Protein AF-A0A951ZJR2-F1 (afdb_monomer_lite)

pLDDT: mean 84.91, std 12.34, range [42.0, 96.19]

Radius of gyration: 18.76 Å; chains: 1; bounding box: 38×38×54 Å

Secondary structure (DSSP, 8-state):
----TTS--------HHHHHHHHHHHHHHHHHHHHHHHHHHHHHHH-HHHHHHHHH-HHHHHHHHHHHHHHHHHTTTSHHHHHHHHHHHHHHHHHHHHHHHHHHHHHSTTHHHHHHHHHHHHHH-

Foldseek 3Di:
DDPPPVPDPPPPPQDPVSVVVVVVVVVVLVVVLQVLLQVLLVVLVVDVVLLVVLVVCVPVLVVVLCVLVVVLVVCVVPVVRSSVSSSVSSSSNSSNCNNVVVVCCVVPPCVSVVVVVVVCVVVVD

Structure (mmCIF, N/CA/C/O backbone):
data_AF-A0A951ZJR2-F1
#
_entry.id   AF-A0A951ZJR2-F1
#
loop_
_atom_site.group_PDB
_atom_site.id
_atom_site.type_symbol
_atom_site.label_atom_id
_atom_site.label_alt_id
_atom_site.label_comp_id
_atom_site.label_asym_id
_atom_site.label_entity_id
_atom_site.label_seq_id
_atom_site.pdbx_PDB_ins_code
_atom_site.Cartn_x
_atom_site.Cartn_y
_atom_site.Cartn_z
_atom_site.occupancy
_atom_site.B_iso_or_equiv
_atom_site.auth_seq_id
_atom_site.auth_comp_id
_atom_site.auth_asym_id
_atom_site.auth_atom_id
_atom_site.pdbx_PDB_model_num
ATOM 1 N N . MET A 1 1 ? -4.360 -28.343 -26.946 1.00 42.00 1 MET A N 1
ATOM 2 C CA . MET A 1 1 ? -2.977 -28.136 -27.429 1.00 42.00 1 MET A CA 1
ATOM 3 C C . MET A 1 1 ? -2.850 -26.687 -27.878 1.00 42.00 1 MET A C 1
ATOM 5 O O . MET A 1 1 ? -3.529 -26.312 -28.819 1.00 42.00 1 MET A O 1
ATOM 9 N N . GLY A 1 2 ? -2.097 -25.848 -27.163 1.00 51.00 2 GLY A N 1
ATOM 10 C CA . GLY A 1 2 ? -2.074 -24.397 -27.412 1.00 51.00 2 GLY A CA 1
ATOM 11 C C . GLY A 1 2 ? -0.861 -23.689 -26.810 1.00 51.00 2 GLY A C 1
ATOM 12 O O . GLY A 1 2 ? -0.997 -22.596 -26.275 1.00 51.00 2 GLY A O 1
ATOM 13 N N . PHE A 1 3 ? 0.312 -24.327 -26.869 1.00 54.62 3 PHE A N 1
ATOM 14 C CA . PHE A 1 3 ? 1.576 -23.825 -26.309 1.00 54.62 3 PHE A CA 1
ATOM 15 C C . PHE A 1 3 ? 2.510 -23.186 -27.358 1.00 54.62 3 PHE A C 1
ATOM 17 O O . PHE A 1 3 ? 3.712 -23.120 -27.144 1.00 54.62 3 PHE A O 1
ATOM 24 N N . SER A 1 4 ? 1.997 -22.705 -28.496 1.00 54.62 4 SER A N 1
ATOM 25 C CA . SER A 1 4 ? 2.836 -22.160 -29.583 1.00 54.62 4 SER A CA 1
ATOM 26 C C . SER A 1 4 ? 2.890 -20.629 -29.669 1.00 54.62 4 SER A C 1
ATOM 28 O O . SER A 1 4 ? 3.649 -20.099 -30.470 1.00 54.62 4 SER A O 1
ATOM 30 N N . ARG A 1 5 ? 2.149 -19.879 -28.838 1.00 52.44 5 ARG A N 1
ATOM 31 C CA . ARG A 1 5 ? 2.153 -18.398 -28.900 1.00 52.44 5 ARG A CA 1
ATOM 32 C C . ARG A 1 5 ? 3.347 -17.722 -28.212 1.00 52.44 5 ARG A C 1
ATOM 34 O O . ARG A 1 5 ? 3.447 -16.502 -28.262 1.00 52.44 5 ARG A O 1
ATOM 41 N N . PHE A 1 6 ? 4.241 -18.489 -27.590 1.00 52.81 6 PHE A N 1
ATOM 42 C CA . PHE A 1 6 ? 5.434 -17.968 -26.909 1.00 52.81 6 PHE A CA 1
ATOM 43 C C . PHE A 1 6 ? 6.751 -18.308 -27.630 1.00 52.81 6 PHE A C 1
ATOM 45 O O . PHE A 1 6 ? 7.815 -18.004 -27.105 1.00 52.81 6 PHE A O 1
ATOM 52 N N . ALA A 1 7 ? 6.698 -18.941 -28.808 1.00 49.94 7 ALA A N 1
ATOM 53 C CA . ALA A 1 7 ? 7.881 -19.508 -29.461 1.00 49.94 7 ALA A CA 1
ATOM 54 C C . ALA A 1 7 ? 8.674 -18.535 -30.361 1.00 49.94 7 ALA A C 1
ATOM 56 O O . ALA A 1 7 ? 9.772 -18.883 -30.775 1.00 49.94 7 ALA A O 1
ATOM 57 N N . GLU A 1 8 ? 8.182 -17.321 -30.639 1.00 47.69 8 GLU A N 1
ATOM 58 C CA . GLU A 1 8 ? 8.860 -16.381 -31.555 1.00 47.69 8 GLU A CA 1
ATOM 59 C C . GLU A 1 8 ? 8.787 -14.919 -31.094 1.00 47.69 8 GLU A C 1
ATOM 61 O O . GLU A 1 8 ? 8.502 -14.008 -31.867 1.00 47.69 8 GLU A O 1
ATOM 66 N N . MET A 1 9 ? 9.062 -14.649 -29.819 1.00 49.16 9 MET A N 1
ATOM 67 C CA . MET A 1 9 ? 9.653 -13.347 -29.512 1.00 49.16 9 MET A CA 1
ATOM 68 C C . MET A 1 9 ? 11.161 -13.563 -29.578 1.00 49.16 9 MET A C 1
ATOM 70 O O . MET A 1 9 ? 11.674 -14.261 -28.699 1.00 49.16 9 MET A O 1
ATOM 74 N N . PRO A 1 10 ? 11.885 -13.048 -30.599 1.00 49.06 10 PRO A N 1
ATOM 75 C CA . PRO A 1 10 ? 13.340 -13.040 -30.532 1.00 49.06 10 PRO A CA 1
ATOM 76 C C . PRO A 1 10 ? 13.672 -12.420 -29.185 1.00 49.06 10 PRO A C 1
ATOM 78 O O . PRO A 1 10 ? 13.107 -11.372 -28.864 1.00 49.06 10 PRO A O 1
ATOM 81 N N . ALA A 1 11 ? 14.466 -13.112 -28.362 1.00 55.47 11 ALA A N 1
ATOM 82 C CA . ALA A 1 11 ? 14.876 -12.599 -27.066 1.00 55.47 11 ALA A CA 1
ATOM 83 C C . ALA A 1 11 ? 15.391 -11.184 -27.319 1.00 55.47 11 ALA A C 1
ATOM 85 O O . ALA A 1 11 ? 16.438 -11.012 -27.939 1.00 55.47 11 ALA A O 1
ATOM 86 N N . LEU A 1 12 ? 14.577 -10.184 -26.976 1.00 57.59 12 LEU A N 1
ATOM 87 C CA . LEU A 1 12 ? 14.855 -8.793 -27.277 1.00 57.59 12 LEU A CA 1
ATOM 88 C C . LEU A 1 12 ? 16.047 -8.502 -26.383 1.00 57.59 12 LEU 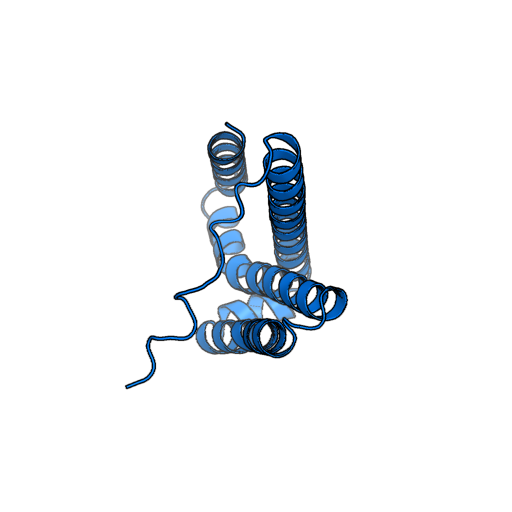A C 1
ATOM 90 O O . LEU A 1 12 ? 15.895 -8.324 -25.174 1.00 57.59 12 LEU A O 1
ATOM 94 N N . VAL A 1 13 ? 17.253 -8.611 -26.944 1.00 57.47 13 VAL A N 1
ATOM 95 C CA . VAL A 1 13 ? 18.490 -8.323 -26.233 1.00 57.47 13 VAL A CA 1
ATOM 96 C C . VAL A 1 13 ? 18.486 -6.814 -26.062 1.00 57.47 13 VAL A C 1
ATOM 98 O O . VAL A 1 13 ? 19.044 -6.070 -26.859 1.00 57.47 13 VAL A O 1
ATOM 101 N N . LEU A 1 14 ? 17.757 -6.367 -25.038 1.00 62.38 14 LEU A N 1
ATOM 102 C CA . LEU A 1 14 ? 17.657 -4.972 -24.660 1.00 62.38 14 LEU A CA 1
ATOM 103 C C . LEU A 1 14 ? 19.081 -4.485 -24.420 1.00 62.38 14 LEU A C 1
ATOM 105 O O . LEU A 1 14 ? 19.834 -5.133 -23.679 1.00 62.38 14 LEU A O 1
ATOM 109 N N . THR A 1 15 ? 19.444 -3.366 -25.035 1.00 77.88 15 THR A N 1
ATOM 110 C CA . THR A 1 15 ? 20.724 -2.706 -24.770 1.00 77.88 15 THR A CA 1
ATOM 111 C C . THR A 1 15 ? 20.802 -2.312 -23.289 1.00 77.88 15 THR A C 1
ATOM 113 O O . THR A 1 15 ? 19.774 -2.190 -22.613 1.00 77.88 15 THR A O 1
ATOM 116 N N . GLY A 1 16 ? 22.011 -2.114 -22.749 1.00 77.31 16 GLY A N 1
ATOM 117 C CA . GLY A 1 16 ? 22.187 -1.737 -21.335 1.00 77.31 16 GLY A CA 1
ATOM 118 C C . GLY A 1 16 ? 21.360 -0.507 -20.930 1.00 77.31 16 GLY A C 1
ATOM 119 O O . GLY A 1 16 ? 20.767 -0.475 -19.854 1.00 77.31 16 GLY A O 1
ATOM 120 N N . GLU A 1 17 ? 21.219 0.454 -21.843 1.00 80.88 17 GLU A N 1
ATOM 121 C CA . GLU A 1 17 ? 20.417 1.668 -21.672 1.00 80.88 17 GLU A CA 1
ATOM 122 C C . GLU A 1 17 ? 18.901 1.400 -21.614 1.00 80.88 17 GLU A C 1
ATOM 12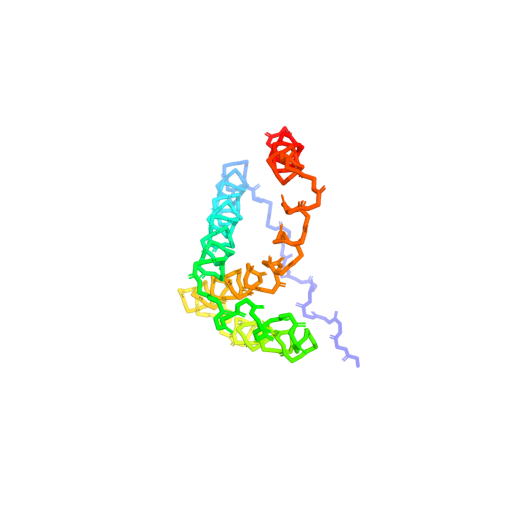4 O O . GLU A 1 17 ? 18.193 1.940 -20.756 1.00 80.88 17 GLU A O 1
ATOM 129 N N . GLN A 1 18 ? 18.385 0.523 -22.481 1.00 77.81 18 GLN A N 1
ATOM 130 C CA . GLN A 1 18 ? 16.967 0.145 -22.483 1.00 77.81 18 GLN A CA 1
ATOM 131 C C . GLN A 1 18 ? 16.592 -0.618 -21.209 1.00 77.81 18 GLN A C 1
ATOM 133 O O . GLN A 1 18 ? 15.529 -0.376 -20.631 1.00 77.81 18 GLN A O 1
ATOM 138 N N . ARG A 1 19 ? 17.490 -1.487 -20.723 1.00 79.88 19 ARG A N 1
ATOM 139 C CA . ARG A 1 19 ? 17.326 -2.178 -19.435 1.00 79.88 19 ARG A CA 1
ATOM 140 C C . ARG A 1 19 ? 17.307 -1.185 -18.278 1.00 79.88 19 ARG A C 1
ATOM 142 O O . ARG A 1 19 ? 16.382 -1.225 -17.475 1.00 79.88 19 ARG A O 1
ATOM 149 N N . ALA A 1 20 ? 18.262 -0.255 -18.228 1.00 84.00 20 ALA A N 1
ATOM 150 C CA . ALA A 1 20 ? 18.324 0.767 -17.182 1.00 84.00 20 ALA A CA 1
ATOM 151 C C . ALA A 1 20 ? 17.064 1.651 -17.152 1.00 84.00 20 ALA A C 1
ATOM 153 O O . ALA A 1 20 ? 16.533 1.957 -16.083 1.00 84.00 20 ALA A O 1
ATOM 154 N N . THR A 1 21 ? 16.537 2.017 -18.322 1.00 88.12 21 THR A N 1
ATOM 155 C CA . THR A 1 21 ? 15.308 2.815 -18.429 1.00 88.12 21 THR A CA 1
ATOM 156 C C . THR A 1 21 ? 14.079 2.047 -17.947 1.00 88.12 21 THR A C 1
ATOM 158 O O . THR A 1 21 ? 13.261 2.602 -17.209 1.00 88.12 21 THR A O 1
ATOM 161 N N . LEU A 1 22 ? 13.943 0.774 -18.331 1.00 87.00 22 LEU A N 1
ATOM 162 C CA .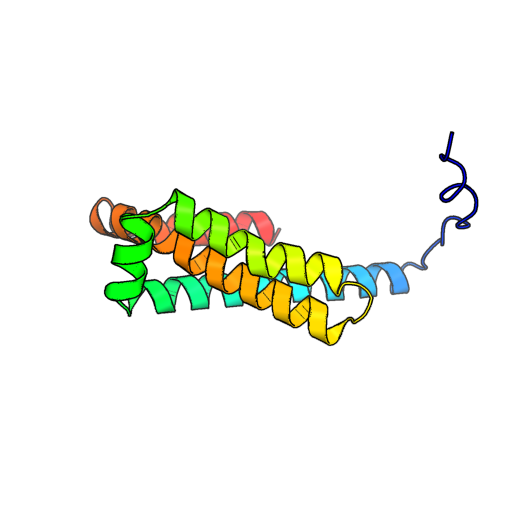 LEU A 1 22 ? 12.851 -0.083 -17.867 1.00 87.00 22 LEU A CA 1
ATOM 163 C C . LEU A 1 22 ? 12.907 -0.245 -16.347 1.00 87.00 22 LEU A C 1
ATOM 165 O O . LEU A 1 22 ? 11.904 -0.030 -15.673 1.00 87.00 22 LEU A O 1
ATOM 169 N N . VAL A 1 23 ? 14.095 -0.525 -15.813 1.00 90.00 23 VAL A N 1
ATOM 170 C CA . VAL A 1 23 ? 14.347 -0.638 -14.375 1.00 90.00 23 VAL A CA 1
ATOM 171 C C . VAL A 1 23 ? 13.928 0.642 -13.648 1.00 90.00 23 VAL A C 1
ATOM 173 O O . VAL A 1 23 ? 13.120 0.578 -12.723 1.00 90.00 23 VAL A O 1
ATOM 176 N N . ARG A 1 24 ? 14.376 1.818 -14.108 1.00 90.44 24 ARG A N 1
ATOM 177 C CA . ARG A 1 24 ? 14.001 3.110 -13.510 1.00 90.44 24 ARG A CA 1
ATOM 178 C C . ARG A 1 24 ? 12.486 3.317 -13.487 1.00 90.44 24 ARG A C 1
ATOM 180 O O . ARG A 1 24 ? 11.947 3.734 -12.468 1.00 90.44 24 ARG A O 1
ATOM 187 N N . ARG A 1 25 ? 11.789 3.030 -14.591 1.00 90.38 25 ARG A N 1
ATOM 188 C CA . ARG A 1 25 ? 10.325 3.181 -14.672 1.00 90.38 25 ARG A CA 1
ATOM 189 C C . ARG A 1 25 ? 9.608 2.237 -13.713 1.00 90.38 25 ARG A C 1
ATOM 191 O O . ARG A 1 25 ? 8.692 2.673 -13.026 1.00 90.38 25 ARG A O 1
ATOM 198 N N . THR A 1 26 ? 10.046 0.985 -13.625 1.00 90.75 26 THR A N 1
ATOM 199 C CA . THR A 1 26 ? 9.474 0.010 -12.692 1.00 90.75 26 THR A CA 1
ATOM 200 C C . THR A 1 26 ? 9.677 0.443 -11.244 1.00 90.75 26 THR A C 1
ATOM 202 O O . THR A 1 26 ? 8.706 0.488 -10.496 1.00 90.75 26 THR A O 1
ATOM 205 N N . TYR A 1 27 ? 10.891 0.843 -10.855 1.00 89.81 27 TYR A N 1
ATOM 206 C CA . TYR A 1 27 ? 11.154 1.324 -9.495 1.00 89.81 27 TYR A CA 1
ATOM 207 C C . TYR A 1 27 ? 10.353 2.580 -9.153 1.00 89.81 27 TYR A C 1
ATOM 209 O O . TYR A 1 27 ? 9.817 2.671 -8.053 1.00 89.81 27 TYR A O 1
ATOM 217 N N . LEU A 1 28 ? 10.202 3.520 -10.092 1.00 90.56 28 LEU A N 1
ATOM 218 C CA . LEU A 1 28 ? 9.352 4.697 -9.892 1.00 90.56 28 LEU A CA 1
ATOM 219 C C . LEU A 1 28 ? 7.882 4.318 -9.688 1.00 90.56 28 LEU A C 1
ATOM 221 O O . LEU A 1 28 ? 7.229 4.874 -8.809 1.00 90.56 28 LEU A O 1
ATOM 225 N N . LEU A 1 29 ? 7.362 3.365 -10.467 1.00 91.81 29 LEU A N 1
ATOM 226 C CA . LEU A 1 29 ? 5.988 2.881 -10.317 1.00 91.81 29 LEU A CA 1
ATOM 227 C C . LEU A 1 29 ? 5.780 2.168 -8.979 1.00 91.81 29 LEU A C 1
ATOM 229 O O . LEU A 1 29 ? 4.780 2.416 -8.307 1.00 91.81 29 LEU A O 1
ATOM 233 N N . VAL A 1 30 ? 6.734 1.332 -8.567 1.00 91.69 30 VAL A N 1
ATOM 234 C CA . VAL A 1 30 ? 6.710 0.665 -7.260 1.00 91.69 30 VAL A CA 1
ATOM 235 C C . VAL A 1 30 ? 6.755 1.703 -6.142 1.00 91.69 30 VAL A C 1
ATOM 237 O O . VAL A 1 30 ? 5.904 1.689 -5.258 1.00 91.69 30 VAL A O 1
ATOM 240 N N . PHE A 1 31 ? 7.673 2.662 -6.201 1.00 91.38 31 PHE A N 1
ATOM 241 C CA . PHE A 1 31 ? 7.783 3.705 -5.187 1.00 91.38 31 PHE A CA 1
ATOM 242 C C . PHE A 1 31 ? 6.509 4.557 -5.088 1.00 91.38 31 PHE A C 1
ATOM 244 O O . PHE A 1 31 ? 5.980 4.763 -3.996 1.00 91.38 31 PHE A O 1
ATOM 251 N N . ALA A 1 32 ? 5.951 4.978 -6.227 1.00 94.25 32 ALA A N 1
ATOM 252 C CA . ALA A 1 32 ? 4.675 5.685 -6.264 1.00 94.25 32 ALA A CA 1
ATOM 253 C C . ALA A 1 32 ? 3.541 4.841 -5.661 1.00 94.25 32 ALA A C 1
ATOM 255 O O . ALA A 1 32 ? 2.726 5.361 -4.903 1.00 94.25 32 ALA A O 1
ATOM 256 N N . SER A 1 33 ? 3.505 3.534 -5.942 1.00 93.69 33 SER A N 1
ATOM 257 C CA . SER A 1 33 ? 2.500 2.635 -5.368 1.00 93.69 33 SER A CA 1
ATOM 258 C C . SER A 1 33 ? 2.597 2.540 -3.845 1.00 93.69 33 SER A C 1
ATOM 260 O O . SER A 1 33 ? 1.572 2.608 -3.173 1.00 93.69 33 SER A O 1
ATOM 262 N N . VAL A 1 34 ? 3.816 2.490 -3.294 1.00 92.81 34 VAL A N 1
ATOM 263 C CA . VAL A 1 34 ? 4.058 2.485 -1.845 1.00 92.81 34 VAL A CA 1
ATOM 264 C C . VAL A 1 34 ? 3.530 3.768 -1.204 1.00 92.81 34 VAL A C 1
ATOM 266 O O . VAL A 1 34 ? 2.824 3.695 -0.199 1.00 92.81 34 VAL A O 1
ATOM 269 N N . ILE A 1 35 ? 3.796 4.932 -1.807 1.00 94.19 35 ILE A N 1
ATOM 270 C CA . ILE A 1 35 ? 3.262 6.217 -1.329 1.00 94.19 35 ILE A CA 1
ATOM 271 C C . ILE A 1 35 ? 1.731 6.202 -1.336 1.00 94.19 35 ILE A C 1
ATOM 273 O O . ILE A 1 35 ? 1.106 6.593 -0.353 1.00 94.19 35 ILE A O 1
ATOM 277 N N . VAL A 1 36 ? 1.112 5.727 -2.417 1.00 96.19 36 VAL A N 1
ATOM 278 C CA . VAL A 1 36 ? -0.353 5.656 -2.517 1.00 96.19 36 VAL A CA 1
ATOM 279 C C . VAL A 1 36 ? -0.942 4.732 -1.447 1.00 96.19 36 VAL A C 1
ATOM 281 O O . VAL A 1 36 ? -1.949 5.082 -0.834 1.00 96.19 36 VAL A O 1
ATOM 284 N N . THR A 1 37 ? -0.297 3.603 -1.155 1.00 95.12 37 THR A N 1
ATOM 285 C CA . THR A 1 37 ? -0.697 2.719 -0.052 1.00 95.12 37 THR A CA 1
ATOM 286 C C . THR A 1 37 ? -0.585 3.426 1.298 1.00 95.12 37 THR A C 1
ATOM 288 O O . THR A 1 37 ? -1.520 3.361 2.091 1.00 95.12 37 THR A O 1
ATOM 291 N N . MET A 1 38 ? 0.510 4.153 1.557 1.00 92.88 38 MET A N 1
ATOM 292 C CA . MET A 1 38 ? 0.677 4.936 2.790 1.00 92.88 38 MET A CA 1
ATOM 293 C C . MET A 1 38 ? -0.420 5.995 2.947 1.00 92.88 38 MET A C 1
ATOM 295 O O . MET A 1 38 ? -0.976 6.142 4.035 1.00 92.88 38 MET A O 1
ATOM 299 N N . LEU A 1 39 ? -0.775 6.691 1.862 1.00 94.75 39 LEU A N 1
ATOM 300 C CA . LEU A 1 39 ? -1.883 7.647 1.848 1.00 94.75 39 LEU A CA 1
ATOM 301 C C . LEU A 1 39 ? -3.225 6.955 2.115 1.00 94.75 39 LEU A C 1
ATOM 303 O O . LEU A 1 39 ? -4.011 7.453 2.914 1.00 94.75 39 LEU A O 1
ATOM 307 N N . GLY A 1 40 ? -3.473 5.789 1.511 1.00 93.06 40 GLY A N 1
ATOM 308 C CA . GLY A 1 40 ? -4.666 4.979 1.773 1.00 93.06 40 GLY A CA 1
ATOM 309 C C . GLY A 1 40 ? -4.789 4.573 3.244 1.00 93.06 40 GLY A C 1
ATOM 310 O O . GLY A 1 40 ? -5.849 4.737 3.849 1.00 93.06 40 GLY A O 1
ATOM 311 N N . THR A 1 41 ? -3.686 4.131 3.852 1.00 93.38 41 THR A N 1
ATOM 312 C CA . THR A 1 41 ? -3.615 3.830 5.287 1.00 93.38 41 THR A CA 1
ATOM 313 C C . THR A 1 41 ? -3.895 5.073 6.132 1.00 93.38 41 THR A C 1
ATOM 315 O O . THR A 1 41 ? -4.709 5.016 7.051 1.00 93.38 41 THR A O 1
ATOM 318 N N . ALA A 1 42 ? -3.271 6.212 5.818 1.00 91.94 42 ALA A N 1
ATOM 319 C CA . ALA A 1 42 ? -3.475 7.463 6.548 1.00 91.94 42 ALA A CA 1
ATOM 320 C C . ALA A 1 42 ? -4.933 7.956 6.462 1.00 91.94 42 ALA A C 1
ATOM 322 O O . ALA A 1 42 ? -5.509 8.389 7.462 1.00 91.94 42 ALA A O 1
ATOM 323 N N . LEU A 1 43 ? -5.569 7.830 5.294 1.00 93.00 43 LEU A N 1
ATOM 324 C CA . LEU A 1 43 ? -6.988 8.145 5.110 1.00 93.00 43 LEU A CA 1
ATOM 325 C C . LEU A 1 43 ? -7.888 7.227 5.947 1.00 93.00 43 LEU A C 1
ATOM 327 O O . LEU A 1 43 ? -8.803 7.707 6.610 1.00 93.00 43 LEU A O 1
ATOM 331 N N . ALA A 1 44 ? -7.605 5.924 5.987 1.00 91.00 44 ALA A N 1
ATOM 332 C CA . ALA A 1 44 ? -8.348 5.000 6.840 1.00 91.00 44 ALA A CA 1
ATOM 333 C C . ALA A 1 44 ? -8.166 5.313 8.332 1.00 91.00 44 ALA A C 1
ATOM 335 O O . ALA A 1 44 ? -9.118 5.214 9.095 1.00 91.00 44 ALA A O 1
ATOM 336 N N . MET A 1 45 ? -6.971 5.734 8.753 1.00 89.06 45 MET A N 1
ATOM 337 C CA . MET A 1 45 ? -6.707 6.105 10.146 1.00 89.06 45 MET A CA 1
ATOM 338 C C . MET A 1 45 ? -7.382 7.417 10.567 1.00 89.06 45 MET A C 1
ATOM 340 O O . MET A 1 45 ? -7.682 7.583 11.746 1.00 89.06 45 MET A O 1
ATOM 344 N N . THR A 1 46 ? -7.635 8.341 9.635 1.00 91.56 46 THR A N 1
ATOM 345 C CA . THR A 1 46 ? -8.363 9.591 9.925 1.00 91.56 46 THR A CA 1
ATOM 346 C C . THR A 1 46 ? -9.884 9.416 9.905 1.00 91.56 46 THR A C 1
ATOM 348 O O . THR A 1 46 ? -10.590 10.196 10.540 1.00 91.56 46 THR A O 1
ATOM 351 N N . GLN A 1 47 ? -10.403 8.391 9.220 1.00 89.50 47 GLN A N 1
ATOM 352 C CA . GLN A 1 47 ? -11.837 8.113 9.121 1.00 89.50 47 GLN A CA 1
ATOM 353 C C . GLN A 1 47 ? -12.235 6.861 9.910 1.00 89.50 47 GLN A C 1
ATOM 355 O O . GLN A 1 47 ? -12.081 5.732 9.442 1.00 89.50 47 GLN A O 1
ATOM 360 N N . GLU A 1 48 ? -12.859 7.055 11.074 1.00 87.44 48 GLU A N 1
ATOM 361 C CA . GLU A 1 48 ? -13.306 5.952 11.937 1.00 87.44 48 GLU A CA 1
ATOM 362 C C . GLU A 1 48 ? -14.267 4.989 11.218 1.00 87.44 48 GLU A C 1
ATOM 364 O O . GLU A 1 48 ? -14.158 3.774 11.373 1.00 87.44 48 GLU A O 1
ATOM 369 N N . ALA A 1 49 ? -15.152 5.504 10.358 1.00 88.12 49 ALA A N 1
ATOM 370 C CA . ALA A 1 49 ? -16.079 4.679 9.584 1.00 88.12 49 ALA A CA 1
ATOM 371 C C . ALA A 1 49 ? -15.357 3.671 8.668 1.00 88.12 49 ALA A C 1
ATOM 373 O O . ALA A 1 49 ? -15.766 2.511 8.590 1.00 88.12 49 ALA A O 1
ATOM 374 N N . LEU A 1 50 ? -14.268 4.086 8.009 1.00 85.94 50 LEU A N 1
ATOM 375 C CA . LEU A 1 50 ? -13.473 3.205 7.149 1.00 85.94 50 LEU A CA 1
ATOM 376 C C . LEU A 1 50 ? -12.702 2.176 7.975 1.00 85.94 50 LEU A C 1
ATOM 378 O O . LEU A 1 50 ? -12.722 0.990 7.648 1.00 85.94 50 LEU A O 1
ATOM 382 N N . LEU A 1 51 ? -12.075 2.612 9.068 1.00 88.94 51 LEU A N 1
ATOM 383 C CA . LEU A 1 51 ? -11.295 1.744 9.947 1.00 88.94 51 LEU A CA 1
ATOM 384 C C . LEU A 1 51 ? -12.161 0.665 10.608 1.00 88.94 51 LEU A C 1
ATOM 386 O O . LEU A 1 51 ? -11.809 -0.514 10.599 1.00 88.94 51 LEU A O 1
ATOM 390 N N . VAL A 1 52 ? -13.323 1.051 11.138 1.00 87.88 52 VAL A N 1
ATOM 391 C CA . VAL A 1 52 ? -14.266 0.132 11.784 1.00 87.88 52 VAL A CA 1
ATOM 392 C C . VAL A 1 52 ? -14.901 -0.810 10.763 1.00 87.88 52 VAL A C 1
ATOM 394 O O . VAL A 1 52 ? -15.058 -1.993 11.055 1.00 87.88 52 VAL A O 1
ATOM 397 N N . SER A 1 53 ? -15.236 -0.328 9.563 1.00 86.81 53 SER A N 1
ATOM 398 C CA . SER A 1 53 ? -15.752 -1.179 8.482 1.00 86.81 53 SER A CA 1
ATOM 399 C C . SER A 1 53 ? -14.728 -2.241 8.064 1.00 86.81 53 SER A C 1
ATOM 401 O O . SER A 1 53 ? -15.052 -3.431 8.008 1.00 86.81 53 SER A O 1
ATOM 403 N N . ALA A 1 54 ? -13.467 -1.836 7.876 1.00 87.00 54 ALA A N 1
ATOM 404 C CA . ALA A 1 54 ? -12.376 -2.746 7.546 1.00 87.00 54 ALA A CA 1
ATOM 405 C C . ALA A 1 54 ? -12.090 -3.767 8.654 1.00 87.00 54 ALA A C 1
ATOM 407 O O . ALA A 1 54 ? -11.836 -4.931 8.352 1.00 87.00 54 ALA A O 1
ATOM 408 N N . ALA A 1 55 ? -12.197 -3.361 9.921 1.00 87.62 55 ALA A N 1
ATOM 409 C CA . ALA A 1 55 ? -12.021 -4.253 11.063 1.00 87.62 55 ALA A CA 1
ATOM 410 C C . ALA A 1 55 ? -13.186 -5.244 11.244 1.00 87.62 55 ALA A C 1
ATOM 412 O O . ALA A 1 55 ? -12.959 -6.402 11.587 1.00 87.62 55 ALA A O 1
ATOM 413 N N . LYS A 1 56 ? -14.435 -4.809 11.020 1.00 90.75 56 LYS A N 1
ATOM 414 C CA . LYS A 1 56 ? -15.635 -5.647 11.199 1.00 90.75 56 LYS A CA 1
ATOM 415 C C . LYS A 1 56 ? -15.821 -6.673 10.086 1.00 90.75 56 LYS A C 1
ATOM 417 O O . LYS A 1 56 ? -16.337 -7.758 10.342 1.00 90.75 56 LYS A O 1
ATOM 422 N N . HIS A 1 57 ? -15.417 -6.344 8.860 1.00 89.88 57 HIS A N 1
ATOM 423 C CA . HIS A 1 57 ? -15.646 -7.195 7.694 1.00 89.88 57 HIS A CA 1
ATOM 424 C C . HIS A 1 57 ? -14.364 -7.443 6.881 1.00 89.88 57 HIS A C 1
ATOM 426 O O . HIS A 1 57 ? -14.313 -7.086 5.702 1.00 89.88 57 HIS A O 1
ATOM 432 N N . PRO A 1 58 ? -13.346 -8.111 7.458 1.00 85.38 58 PRO A N 1
ATOM 433 C CA . PRO A 1 58 ? -12.034 -8.276 6.825 1.00 85.38 58 PRO A CA 1
ATOM 434 C C . PRO A 1 58 ? -12.091 -9.058 5.504 1.00 85.38 58 PRO A C 1
ATOM 436 O O . PRO A 1 58 ? -11.356 -8.766 4.566 1.00 85.38 58 PRO A O 1
ATOM 439 N N . ILE A 1 59 ? -12.992 -10.038 5.394 1.00 88.00 59 ILE A N 1
ATOM 440 C CA . ILE A 1 59 ? -13.162 -10.815 4.157 1.00 88.00 59 ILE A CA 1
ATOM 441 C C . ILE A 1 59 ? -13.821 -9.958 3.071 1.00 88.00 59 ILE A C 1
ATOM 443 O O . ILE A 1 59 ? -13.413 -10.008 1.916 1.00 88.00 59 ILE A O 1
ATOM 447 N N . ILE A 1 60 ? -14.814 -9.139 3.430 1.00 86.56 60 ILE A N 1
ATOM 448 C CA . ILE A 1 60 ? -15.533 -8.299 2.463 1.00 86.56 60 ILE A CA 1
ATOM 449 C C . ILE A 1 60 ? -14.610 -7.199 1.940 1.00 86.56 60 ILE A C 1
ATOM 451 O O . ILE A 1 60 ? -14.568 -6.964 0.735 1.00 86.56 60 ILE A O 1
ATOM 455 N N . THR A 1 61 ? -13.832 -6.557 2.812 1.00 85.19 61 THR A N 1
ATOM 456 C CA . THR A 1 61 ? -12.857 -5.544 2.388 1.00 85.19 61 THR A CA 1
ATOM 457 C C . THR A 1 61 ? -11.748 -6.137 1.528 1.00 85.19 61 THR A C 1
ATOM 459 O O . THR A 1 61 ? -11.370 -5.521 0.533 1.00 85.19 61 THR A O 1
ATOM 462 N N . MET A 1 62 ? -11.305 -7.363 1.820 1.00 85.44 62 MET A N 1
ATOM 463 C CA . MET A 1 62 ? -10.384 -8.098 0.950 1.00 85.44 62 MET A CA 1
ATOM 464 C C . MET A 1 62 ? -11.007 -8.407 -0.421 1.00 85.44 62 MET A C 1
ATOM 466 O O . MET A 1 62 ? -10.366 -8.213 -1.450 1.00 85.44 62 MET A O 1
ATOM 470 N N . ILE A 1 63 ? -12.275 -8.831 -0.465 1.00 89.44 63 ILE A N 1
ATOM 471 C CA . ILE A 1 63 ? -12.992 -9.063 -1.729 1.00 89.44 63 ILE A CA 1
ATOM 472 C C . ILE A 1 63 ? -13.107 -7.765 -2.539 1.00 89.44 63 ILE A C 1
ATOM 474 O O . ILE A 1 63 ? -12.855 -7.762 -3.744 1.00 89.44 63 ILE A O 1
ATOM 478 N N . LEU A 1 64 ? -13.429 -6.648 -1.885 1.00 88.12 64 LEU A N 1
ATOM 479 C CA . LEU A 1 64 ? -13.498 -5.338 -2.530 1.00 88.12 64 LEU A CA 1
ATOM 480 C C . LEU A 1 64 ? -12.136 -4.872 -3.059 1.00 88.12 64 LEU A C 1
ATOM 482 O O . LEU A 1 64 ? -12.094 -4.215 -4.097 1.00 88.12 64 LEU A O 1
ATOM 486 N N . ALA A 1 65 ? -11.030 -5.259 -2.418 1.00 88.75 65 ALA A N 1
ATOM 487 C CA . ALA A 1 65 ? -9.686 -4.996 -2.928 1.00 88.75 65 ALA A CA 1
ATOM 488 C C . ALA A 1 65 ? -9.406 -5.718 -4.259 1.00 88.75 65 ALA A C 1
ATOM 490 O O . ALA A 1 65 ? -8.662 -5.198 -5.087 1.00 88.75 65 ALA A O 1
ATOM 491 N N . PHE A 1 66 ? -10.042 -6.859 -4.543 1.00 90.56 66 PHE A N 1
ATOM 492 C CA . PHE A 1 66 ? -9.875 -7.539 -5.834 1.00 90.56 66 PHE A CA 1
ATOM 493 C C . PHE A 1 66 ? -10.587 -6.842 -7.000 1.00 90.56 66 PHE A C 1
ATOM 495 O O . PHE A 1 66 ? -10.192 -7.030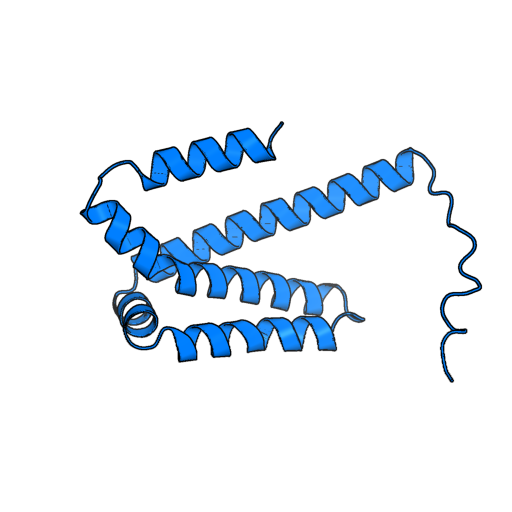 -8.150 1.00 90.56 66 PHE A O 1
ATOM 502 N N . VAL A 1 67 ? -11.587 -5.995 -6.741 1.00 90.88 67 VAL A N 1
ATOM 503 C CA . VAL A 1 67 ? -12.321 -5.263 -7.789 1.00 90.88 67 VAL A CA 1
ATOM 504 C C . VAL A 1 67 ? -11.398 -4.379 -8.645 1.00 90.88 67 VAL A C 1
ATOM 506 O O . VAL A 1 67 ? -11.384 -4.555 -9.870 1.00 90.88 67 VAL A O 1
ATOM 509 N N . PRO A 1 68 ? -10.593 -3.457 -8.072 1.00 89.31 68 PRO A N 1
ATOM 510 C CA . PRO A 1 68 ? -9.649 -2.672 -8.862 1.00 89.31 68 PRO A CA 1
ATOM 511 C C . PRO A 1 68 ? -8.563 -3.543 -9.505 1.00 89.31 68 PRO A C 1
ATOM 513 O O . PRO A 1 68 ? -8.132 -3.233 -10.613 1.00 89.31 68 PRO A O 1
ATOM 516 N N . LEU A 1 69 ? -8.171 -4.665 -8.888 1.00 89.62 69 LEU A N 1
ATOM 517 C CA . LEU A 1 69 ? -7.195 -5.588 -9.474 1.00 89.62 69 LEU A CA 1
ATOM 518 C C . LEU A 1 69 ? -7.727 -6.242 -10.758 1.00 89.62 69 LEU A C 1
ATOM 520 O O . LEU A 1 69 ? -7.062 -6.211 -11.794 1.00 89.62 69 LEU A O 1
ATOM 524 N N . TRP A 1 70 ? -8.945 -6.785 -10.728 1.00 89.50 70 TRP A N 1
ATOM 525 C CA . TRP A 1 70 ? -9.572 -7.363 -11.917 1.00 89.50 70 TRP A CA 1
ATOM 526 C C . TRP A 1 70 ? -9.791 -6.318 -13.014 1.00 89.50 70 TRP A C 1
ATOM 528 O O . TRP A 1 70 ? -9.574 -6.610 -14.193 1.00 89.50 70 TRP A O 1
ATOM 538 N N . MET A 1 71 ? -10.146 -5.082 -12.649 1.00 86.94 71 MET A N 1
ATOM 539 C CA . MET A 1 71 ? -10.261 -3.987 -13.616 1.00 86.94 71 MET A CA 1
ATOM 540 C C . MET A 1 71 ? -8.912 -3.581 -14.215 1.00 86.94 71 MET A C 1
ATOM 542 O O . MET A 1 71 ? -8.838 -3.336 -15.423 1.00 86.94 71 MET A O 1
ATOM 546 N N . ALA A 1 72 ? -7.834 -3.584 -13.429 1.00 88.88 72 ALA A N 1
ATOM 547 C CA . ALA A 1 72 ? -6.481 -3.366 -13.935 1.00 88.88 72 ALA A CA 1
ATOM 548 C C . ALA A 1 72 ? -6.082 -4.459 -14.939 1.00 88.88 72 ALA A C 1
ATOM 550 O O . ALA A 1 72 ? -5.611 -4.151 -16.033 1.00 88.88 72 ALA A O 1
ATOM 551 N N . MET A 1 73 ? -6.350 -5.731 -14.621 1.00 86.88 73 MET A N 1
ATOM 552 C CA . MET A 1 73 ? -6.056 -6.859 -15.514 1.00 86.88 73 MET A CA 1
ATOM 553 C C . MET A 1 73 ? -6.839 -6.775 -16.828 1.00 86.88 73 MET A C 1
ATOM 555 O O . MET A 1 73 ? -6.282 -7.030 -17.897 1.00 86.88 73 MET A O 1
ATOM 559 N N . ARG A 1 74 ? -8.117 -6.382 -16.764 1.00 87.62 74 ARG A N 1
ATOM 560 C CA . ARG A 1 74 ? -8.978 -6.234 -17.945 1.00 87.62 74 ARG A CA 1
ATOM 561 C C . ARG A 1 74 ? -8.594 -5.039 -18.817 1.00 87.62 74 ARG A C 1
ATOM 563 O O . ARG A 1 74 ? -8.818 -5.077 -20.020 1.00 87.62 74 ARG A O 1
ATOM 570 N N . THR A 1 75 ? -8.032 -3.982 -18.235 1.00 87.88 75 THR A N 1
ATOM 571 C CA . THR A 1 75 ? -7.669 -2.751 -18.958 1.00 87.88 75 THR A CA 1
ATOM 572 C C . THR A 1 75 ? -6.176 -2.632 -19.251 1.00 87.88 75 THR A C 1
ATOM 574 O O . THR A 1 75 ? -5.728 -1.560 -19.653 1.00 87.88 75 THR A O 1
ATOM 577 N N . ARG A 1 76 ? -5.415 -3.729 -19.117 1.00 79.88 76 ARG A N 1
ATOM 578 C CA . ARG A 1 76 ? -3.954 -3.776 -19.310 1.00 79.88 76 ARG A CA 1
ATOM 579 C C . ARG A 1 76 ? -3.469 -3.205 -20.647 1.00 79.88 76 ARG A C 1
ATOM 581 O O . ARG A 1 76 ? -2.379 -2.649 -20.704 1.00 79.88 76 ARG A O 1
ATOM 588 N N . ASP A 1 77 ? -4.292 -3.292 -21.691 1.00 81.50 77 ASP A N 1
ATOM 589 C CA . ASP A 1 77 ? -3.960 -2.800 -23.033 1.00 81.50 77 ASP A CA 1
ATOM 590 C C . ASP A 1 77 ? -4.070 -1.261 -23.134 1.00 81.50 77 ASP A C 1
ATOM 592 O O . ASP A 1 77 ? -3.633 -0.649 -24.103 1.00 81.50 77 ASP A O 1
ATOM 596 N N . SER A 1 78 ? -4.641 -0.606 -22.116 1.00 83.81 78 SER A N 1
ATOM 597 C CA . SER A 1 78 ? -4.807 0.845 -21.997 1.00 83.81 78 SER A CA 1
ATOM 598 C C . SER A 1 78 ? -3.973 1.388 -20.831 1.00 83.81 78 SER A C 1
ATOM 600 O O . SER A 1 78 ? -4.485 1.591 -19.727 1.00 83.81 78 SER A O 1
ATOM 602 N N . ALA A 1 79 ? -2.690 1.664 -21.088 1.00 72.44 79 ALA A N 1
ATOM 603 C CA . ALA A 1 79 ? -1.686 2.030 -20.081 1.00 72.44 79 ALA A CA 1
ATOM 604 C C . ALA A 1 79 ? -2.127 3.064 -19.013 1.00 72.44 79 ALA A C 1
ATOM 606 O O . ALA A 1 79 ? -1.967 2.767 -17.828 1.00 72.44 79 ALA A O 1
ATOM 607 N N . PRO A 1 80 ? -2.719 4.235 -19.342 1.00 82.44 80 PRO A N 1
ATOM 608 C CA . PRO A 1 80 ? -3.090 5.207 -18.306 1.00 82.44 80 PRO A CA 1
ATOM 609 C C . PRO A 1 80 ? -4.251 4.720 -17.430 1.00 82.44 80 PRO A C 1
ATOM 611 O O . PRO A 1 80 ? -4.307 5.016 -16.238 1.00 82.44 80 PRO A O 1
ATOM 614 N N . ARG A 1 81 ? -5.171 3.936 -18.002 1.00 83.69 81 ARG A N 1
ATOM 615 C CA . ARG A 1 81 ? -6.346 3.428 -17.290 1.00 83.69 81 ARG A CA 1
ATOM 616 C C . ARG A 1 81 ? -5.968 2.278 -16.356 1.00 83.69 81 ARG A C 1
ATOM 618 O O . ARG A 1 81 ? -6.392 2.276 -15.204 1.00 83.69 81 ARG A O 1
ATOM 625 N N . ALA A 1 82 ? -5.119 1.361 -16.821 1.00 86.38 82 ALA A N 1
ATOM 626 C CA . ALA A 1 82 ? -4.590 0.276 -15.999 1.00 86.38 82 ALA A CA 1
ATOM 627 C C . ALA A 1 82 ? -3.806 0.809 -14.791 1.00 86.38 82 ALA A C 1
ATOM 629 O O . ALA A 1 82 ? -4.016 0.342 -13.674 1.00 86.38 82 ALA A O 1
ATOM 630 N N . LEU A 1 83 ? -2.966 1.833 -14.990 1.00 87.94 83 LEU A N 1
ATOM 631 C CA . LEU A 1 83 ? -2.217 2.475 -13.904 1.00 87.94 83 LEU A CA 1
ATOM 632 C C . LEU A 1 83 ? -3.134 3.100 -12.847 1.00 87.94 83 LEU A C 1
ATOM 634 O O . LEU A 1 83 ? -2.892 2.925 -11.655 1.00 87.94 83 LEU A O 1
ATOM 638 N N . GLY A 1 84 ? -4.216 3.765 -13.264 1.00 89.75 84 GLY A N 1
ATOM 639 C CA . GLY A 1 84 ? -5.213 4.302 -12.335 1.00 89.75 84 GLY A CA 1
ATOM 640 C C . GLY A 1 84 ? -5.824 3.221 -11.437 1.00 89.75 84 GLY A C 1
ATOM 641 O O . GLY A 1 84 ? -5.915 3.403 -10.225 1.00 89.75 84 GLY A O 1
ATOM 642 N N . PHE A 1 85 ? -6.169 2.061 -12.003 1.00 91.31 85 PHE A N 1
ATOM 643 C CA . PHE A 1 85 ? -6.691 0.934 -11.225 1.00 91.31 85 PHE A CA 1
ATOM 644 C C . PHE A 1 85 ? -5.644 0.288 -10.315 1.00 91.31 85 PHE A C 1
ATOM 646 O O . PHE A 1 85 ? -5.986 -0.125 -9.211 1.00 91.31 85 PHE A O 1
ATOM 653 N N . VAL A 1 86 ? -4.374 0.243 -10.727 1.00 91.62 86 VAL A N 1
ATOM 654 C CA . VAL A 1 86 ? -3.277 -0.213 -9.861 1.00 91.62 86 VAL A CA 1
ATOM 655 C C . VAL A 1 86 ? -3.106 0.725 -8.666 1.00 91.62 86 VAL A C 1
ATOM 657 O O . VAL A 1 86 ? -2.977 0.257 -7.538 1.00 91.62 86 VAL A O 1
ATOM 660 N N . PHE A 1 87 ? -3.148 2.043 -8.860 1.00 94.00 87 PHE A N 1
ATOM 661 C CA . PHE A 1 87 ? -3.086 2.979 -7.733 1.00 94.00 87 PHE A CA 1
ATOM 662 C C . PHE A 1 87 ? -4.319 2.885 -6.836 1.00 94.00 87 PHE A C 1
ATOM 664 O O . PHE A 1 87 ? -4.177 2.883 -5.617 1.00 94.00 87 PHE A O 1
ATOM 671 N N . LEU A 1 88 ? -5.512 2.716 -7.411 1.00 93.75 88 LEU A N 1
ATOM 672 C CA . LEU A 1 88 ? -6.725 2.485 -6.631 1.00 93.75 88 LEU A CA 1
ATOM 673 C C . LEU A 1 88 ? -6.626 1.198 -5.799 1.00 93.75 88 LEU A C 1
ATOM 675 O O . LEU A 1 88 ? -6.960 1.207 -4.619 1.00 93.75 88 LEU A O 1
ATOM 679 N N . PHE A 1 89 ? -6.118 0.114 -6.388 1.00 94.50 89 PHE A N 1
ATOM 680 C CA . PHE A 1 89 ? -5.839 -1.130 -5.676 1.00 94.50 89 PHE A CA 1
ATOM 681 C C . PHE A 1 89 ? -4.900 -0.896 -4.487 1.00 94.50 89 PHE A C 1
ATOM 683 O O . PHE A 1 89 ? -5.223 -1.285 -3.369 1.00 94.50 89 PHE A O 1
ATOM 690 N N . ASN A 1 90 ? -3.784 -0.199 -4.703 1.00 94.75 90 ASN A N 1
ATOM 691 C CA . ASN A 1 90 ? -2.824 0.117 -3.644 1.00 94.75 90 ASN A CA 1
ATOM 692 C C . ASN A 1 90 ? -3.438 0.975 -2.527 1.00 94.75 90 ASN A C 1
ATOM 694 O O . ASN A 1 90 ? -3.237 0.694 -1.346 1.00 94.75 90 ASN A O 1
ATOM 698 N N . ALA A 1 91 ? -4.263 1.965 -2.876 1.00 94.06 91 ALA A N 1
ATOM 699 C CA . ALA A 1 91 ? -4.982 2.769 -1.892 1.00 94.06 91 ALA A CA 1
ATOM 700 C C . ALA A 1 91 ? -5.929 1.907 -1.037 1.00 94.06 91 ALA A C 1
ATOM 702 O O . ALA A 1 91 ? -5.931 2.026 0.188 1.00 94.06 91 ALA A O 1
ATOM 703 N N . VAL A 1 92 ? -6.689 0.999 -1.663 1.00 93.75 92 VAL A N 1
ATOM 704 C CA . VAL A 1 92 ? -7.583 0.068 -0.951 1.00 93.75 92 VAL A CA 1
ATOM 705 C C . VAL A 1 92 ? -6.789 -0.896 -0.069 1.00 93.75 92 VAL A C 1
ATOM 707 O O . VAL A 1 92 ? -7.188 -1.139 1.067 1.00 93.75 92 VAL A O 1
ATOM 710 N N . MET A 1 93 ? -5.637 -1.390 -0.526 1.00 94.31 93 MET A N 1
ATOM 711 C CA . MET A 1 93 ? -4.751 -2.214 0.304 1.00 94.31 93 MET A CA 1
ATOM 712 C C . MET A 1 93 ? -4.275 -1.472 1.558 1.00 94.31 93 MET A C 1
ATOM 714 O O . MET A 1 93 ? -4.208 -2.074 2.629 1.00 94.31 93 MET A O 1
ATOM 718 N N . GLY A 1 94 ? -4.023 -0.164 1.462 1.00 91.75 94 GLY A N 1
ATOM 719 C CA . GLY A 1 94 ? -3.744 0.672 2.632 1.00 91.75 94 GLY A CA 1
ATOM 720 C C . GLY A 1 94 ? -4.891 0.657 3.649 1.00 91.75 94 GLY A C 1
ATOM 721 O O . GLY A 1 94 ? -4.670 0.441 4.840 1.00 91.75 94 GLY A O 1
ATOM 722 N N . VAL A 1 95 ? -6.137 0.779 3.177 1.00 92.81 95 VAL A N 1
ATOM 723 C CA . VAL A 1 95 ? -7.340 0.688 4.027 1.00 92.81 95 VAL A CA 1
ATOM 724 C C . VAL A 1 95 ? -7.470 -0.691 4.681 1.00 92.81 95 VAL A C 1
ATOM 726 O O . VAL A 1 95 ? -7.809 -0.779 5.859 1.00 92.81 95 VAL A O 1
ATOM 729 N N . VAL A 1 96 ? -7.172 -1.766 3.947 1.00 92.88 96 VAL A N 1
ATOM 730 C CA . VAL A 1 96 ? -7.232 -3.147 4.457 1.00 92.88 96 VAL A CA 1
ATOM 731 C C . VAL A 1 96 ? -6.214 -3.386 5.577 1.00 92.88 96 VAL A C 1
ATOM 733 O O . VAL A 1 96 ? -6.524 -4.072 6.548 1.00 92.88 96 VAL A O 1
ATOM 736 N N . ILE A 1 97 ? -5.010 -2.818 5.470 1.00 91.62 97 ILE A N 1
ATOM 737 C CA . ILE A 1 97 ? -3.930 -3.010 6.452 1.00 91.62 97 ILE A CA 1
ATOM 738 C C . ILE A 1 97 ? -4.089 -2.078 7.671 1.00 91.62 97 ILE A C 1
ATOM 740 O O . ILE A 1 97 ? -3.606 -2.390 8.763 1.00 91.62 97 ILE A O 1
ATOM 744 N N . ALA A 1 98 ? -4.801 -0.955 7.531 1.00 92.19 98 ALA A N 1
ATOM 745 C CA . ALA A 1 98 ? -4.940 0.060 8.576 1.00 92.19 98 ALA A CA 1
ATOM 746 C C . ALA A 1 98 ? -5.413 -0.456 9.956 1.00 92.19 98 ALA A C 1
ATOM 748 O O . ALA A 1 98 ? -4.817 -0.039 10.952 1.00 92.19 98 ALA A O 1
ATOM 749 N N . PRO A 1 99 ? -6.398 -1.375 10.082 1.00 90.56 99 PRO A N 1
ATOM 750 C CA . PRO A 1 99 ? -6.810 -1.908 11.384 1.00 90.56 99 PRO A CA 1
ATOM 751 C C . PRO A 1 99 ? -5.672 -2.610 12.130 1.00 90.56 99 PRO A C 1
ATOM 753 O O . PRO A 1 99 ? -5.532 -2.462 13.342 1.00 90.56 99 PRO A O 1
ATOM 756 N N . VAL A 1 100 ? -4.822 -3.336 11.400 1.00 90.81 100 VAL A N 1
ATOM 757 C CA . VAL A 1 100 ? -3.665 -4.035 11.969 1.00 90.81 100 VAL A CA 1
ATOM 758 C C . VAL A 1 100 ? -2.648 -3.019 12.484 1.00 90.81 100 VAL A C 1
ATOM 760 O O . VAL A 1 100 ? -2.213 -3.103 13.632 1.00 90.81 100 VAL A O 1
ATOM 763 N N . ILE A 1 101 ? -2.332 -2.005 11.673 1.00 90.69 101 ILE A N 1
ATOM 764 C CA . ILE A 1 101 ? -1.437 -0.905 12.065 1.00 90.69 101 ILE A CA 1
ATOM 765 C C . ILE A 1 101 ? -1.968 -0.175 13.305 1.00 90.69 101 ILE A C 1
ATOM 767 O O . ILE A 1 101 ? -1.197 0.151 14.207 1.00 90.69 101 ILE A O 1
ATOM 771 N N . TYR A 1 102 ? -3.278 0.052 13.376 1.00 90.69 102 TYR A N 1
ATOM 772 C CA . TYR A 1 102 ? -3.931 0.706 14.504 1.00 90.69 102 TYR A CA 1
ATOM 773 C C . TYR A 1 102 ? -3.838 -0.099 15.808 1.00 90.69 102 TYR A C 1
ATOM 775 O O . TYR A 1 102 ? -3.594 0.466 16.872 1.00 90.69 102 TYR A O 1
ATOM 783 N N . VAL A 1 103 ? -3.992 -1.423 15.744 1.00 90.94 103 VAL A N 1
ATOM 784 C CA . VAL A 1 103 ? -3.838 -2.291 16.921 1.00 90.94 103 VAL A CA 1
ATOM 785 C C . VAL A 1 103 ? -2.385 -2.304 17.401 1.00 90.94 103 VAL A C 1
ATOM 787 O O . VAL A 1 103 ? -2.126 -2.119 18.591 1.00 90.94 103 VAL A O 1
ATOM 790 N N . TYR A 1 104 ? -1.420 -2.465 16.490 1.00 90.62 104 TYR A N 1
ATOM 791 C CA . TYR A 1 104 ? -0.003 -2.489 16.862 1.00 90.62 104 TYR A CA 1
ATOM 792 C C . TYR A 1 104 ? 0.500 -1.148 17.394 1.00 90.62 104 TYR A C 1
ATOM 794 O O . TYR A 1 104 ? 1.272 -1.136 18.351 1.00 90.62 104 TYR A O 1
ATOM 802 N N . SER A 1 105 ? 0.039 -0.024 16.840 1.00 87.81 105 SER A N 1
ATOM 803 C CA . SER A 1 105 ? 0.432 1.300 17.330 1.00 87.81 105 SER A CA 1
ATOM 804 C C . SER A 1 105 ? -0.066 1.580 18.750 1.00 87.81 105 SER A C 1
ATOM 806 O O . SER A 1 105 ? 0.623 2.268 19.501 1.00 87.81 105 SER A O 1
ATOM 808 N N . ARG A 1 106 ? -1.217 1.012 19.141 1.00 88.56 106 ARG A N 1
ATOM 809 C CA . ARG A 1 106 ? -1.747 1.096 20.510 1.00 88.56 106 ARG A CA 1
ATOM 810 C C . ARG A 1 106 ? -1.041 0.165 21.488 1.00 88.56 106 ARG A C 1
ATOM 812 O O . ARG A 1 106 ? -0.789 0.565 22.619 1.00 88.56 106 ARG A O 1
ATOM 819 N N . ASN A 1 107 ? -0.736 -1.060 21.067 1.00 91.75 107 ASN A N 1
ATOM 820 C CA . ASN A 1 107 ? -0.132 -2.057 21.952 1.00 91.75 107 ASN A CA 1
ATOM 821 C C . ASN A 1 107 ? 1.362 -1.798 22.189 1.00 91.75 107 ASN A C 1
ATOM 823 O O . ASN A 1 107 ? 1.867 -2.068 23.275 1.00 91.75 107 ASN A O 1
ATOM 827 N N . GLN A 1 108 ? 2.076 -1.309 21.172 1.00 90.88 108 GLN A N 1
ATOM 828 C CA . GLN A 1 108 ? 3.519 -1.084 21.213 1.00 90.88 108 GLN A CA 1
ATOM 829 C C . GLN A 1 108 ? 3.862 0.219 20.473 1.00 90.88 108 GLN A C 1
ATOM 831 O O . GLN A 1 108 ? 4.125 0.204 19.264 1.00 90.88 108 GLN A O 1
ATOM 836 N N . PRO A 1 109 ? 3.858 1.371 21.168 1.00 85.94 109 PRO A N 1
ATOM 837 C CA . PRO A 1 109 ? 4.154 2.646 20.530 1.00 85.94 109 PRO A CA 1
ATOM 838 C C . PRO A 1 109 ? 5.569 2.628 19.936 1.00 85.94 109 PRO A C 1
ATOM 840 O O . PRO A 1 109 ? 6.537 2.258 20.595 1.00 85.94 109 PRO A O 1
ATOM 843 N N . GLY A 1 110 ? 5.684 3.010 18.663 1.00 88.44 110 GLY A N 1
ATOM 844 C CA . GLY A 1 110 ? 6.950 3.048 17.924 1.00 88.44 110 GLY A CA 1
ATOM 845 C C . GLY A 1 110 ? 7.246 1.824 17.049 1.00 88.44 110 GLY A C 1
ATOM 846 O O . GLY A 1 110 ? 8.045 1.955 16.120 1.00 88.44 110 GLY A O 1
ATOM 847 N N . ILE A 1 111 ? 6.568 0.680 17.236 1.00 92.75 111 ILE A N 1
ATOM 848 C CA . ILE A 1 111 ? 6.855 -0.529 16.436 1.00 92.75 111 ILE A CA 1
ATOM 849 C C . ILE A 1 111 ? 6.575 -0.332 14.943 1.00 92.75 111 ILE A C 1
ATOM 851 O O . ILE A 1 111 ? 7.331 -0.802 14.099 1.00 92.75 111 ILE A O 1
ATOM 855 N N . VAL A 1 112 ? 5.529 0.426 14.604 1.00 90.19 112 VAL A N 1
ATOM 856 C CA . VAL A 1 112 ? 5.165 0.730 13.211 1.00 90.19 112 VAL A CA 1
ATOM 857 C C . VAL A 1 112 ? 6.263 1.551 12.529 1.00 90.19 112 VAL A C 1
ATOM 859 O O . VAL A 1 112 ? 6.616 1.280 11.384 1.00 90.19 112 VAL A O 1
ATOM 862 N N . GLY A 1 113 ? 6.845 2.520 13.245 1.00 88.44 113 GLY A N 1
ATOM 863 C CA . GLY A 1 113 ? 7.953 3.330 12.736 1.00 88.44 113 GLY A CA 1
ATOM 864 C C . GLY A 1 113 ? 9.222 2.503 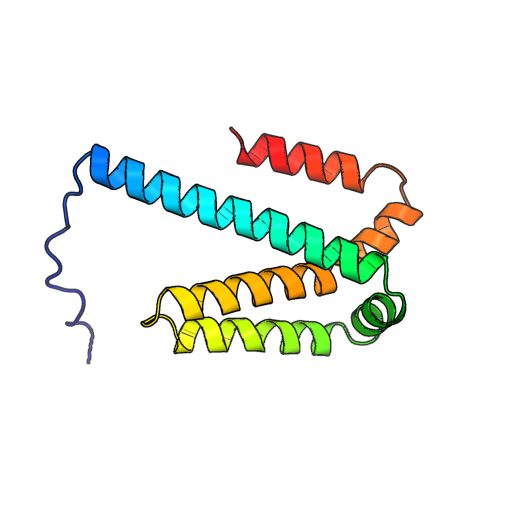12.531 1.00 88.44 113 GLY A C 1
ATOM 865 O O . GLY A 1 113 ? 9.864 2.616 11.489 1.00 88.44 113 GLY A O 1
ATOM 866 N N . GLN A 1 114 ? 9.543 1.620 13.481 1.00 92.44 114 GLN A N 1
ATOM 867 C CA . GLN A 1 114 ? 10.676 0.695 13.368 1.00 92.44 114 GLN A CA 1
ATOM 868 C C . GLN A 1 114 ? 10.497 -0.279 12.196 1.00 92.44 114 GLN A C 1
ATOM 870 O O . GLN A 1 114 ? 11.401 -0.424 11.378 1.00 92.44 114 GLN A O 1
ATOM 875 N N . ALA A 1 115 ? 9.317 -0.890 12.062 1.00 91.25 115 ALA A N 1
ATOM 876 C CA . ALA A 1 115 ? 8.998 -1.789 10.956 1.00 91.25 115 ALA A CA 1
ATOM 877 C C . ALA A 1 115 ? 9.095 -1.080 9.595 1.00 91.25 115 ALA A C 1
ATOM 879 O O . ALA A 1 115 ? 9.651 -1.636 8.647 1.00 91.25 115 ALA A O 1
ATOM 880 N N . GLY A 1 116 ? 8.612 0.164 9.503 1.00 89.50 116 GLY A N 1
ATOM 881 C CA . GLY A 1 116 ? 8.728 0.985 8.297 1.00 89.50 116 GLY A CA 1
ATOM 882 C C . GLY A 1 116 ? 10.180 1.293 7.924 1.00 89.50 116 GLY A C 1
ATOM 883 O O . GLY A 1 116 ? 10.563 1.118 6.769 1.00 89.50 116 GLY A O 1
ATOM 884 N N . LEU A 1 117 ? 11.004 1.683 8.902 1.00 92.81 117 LEU A N 1
ATOM 885 C CA . LEU A 1 117 ? 12.436 1.943 8.706 1.00 92.81 117 LEU A CA 1
ATOM 886 C C . LEU A 1 117 ? 13.197 0.696 8.247 1.00 92.81 117 LEU A C 1
ATOM 888 O O . LEU A 1 117 ? 13.954 0.778 7.285 1.00 92.81 117 LEU A O 1
ATOM 892 N N . LEU A 1 118 ? 12.965 -0.453 8.889 1.00 93.38 118 LEU A N 1
ATOM 893 C CA . LEU A 1 118 ? 13.601 -1.725 8.525 1.00 93.38 118 LEU A CA 1
ATOM 894 C C . LEU A 1 118 ? 13.186 -2.203 7.129 1.00 93.38 118 LEU A C 1
ATOM 896 O O . LEU A 1 118 ? 13.994 -2.750 6.380 1.00 93.38 118 LEU A O 1
ATOM 900 N N . THR A 1 119 ? 11.928 -1.975 6.757 1.00 91.00 119 THR A N 1
ATOM 901 C CA . THR A 1 119 ? 11.431 -2.290 5.414 1.00 91.00 119 THR A CA 1
ATOM 902 C C . THR A 1 119 ? 12.118 -1.405 4.376 1.00 91.00 119 THR A C 1
ATOM 904 O O . THR A 1 119 ? 12.654 -1.914 3.394 1.00 91.00 119 THR A O 1
ATOM 907 N N . LEU A 1 120 ? 12.162 -0.089 4.610 1.00 88.75 120 LEU A N 1
ATOM 908 C CA . LEU A 1 120 ? 12.832 0.848 3.709 1.00 88.75 120 LEU A CA 1
ATOM 909 C C . LEU A 1 120 ? 14.321 0.538 3.563 1.00 88.75 120 LEU A C 1
ATOM 911 O O . LEU A 1 120 ? 14.806 0.520 2.440 1.00 88.75 120 LEU A O 1
ATOM 915 N N . SER A 1 121 ? 15.037 0.252 4.653 1.00 89.81 121 SER A N 1
ATOM 916 C CA . SER A 1 121 ? 16.460 -0.091 4.567 1.00 89.81 121 SER A CA 1
ATOM 917 C C . SER A 1 121 ? 16.699 -1.391 3.801 1.00 89.81 121 SER A C 1
ATOM 919 O O . SER A 1 121 ? 17.665 -1.477 3.055 1.00 89.81 121 SER A O 1
ATOM 921 N N . THR A 1 122 ? 15.808 -2.378 3.931 1.00 88.56 122 THR A N 1
ATOM 922 C CA . THR A 1 122 ? 15.924 -3.659 3.216 1.00 88.56 122 THR A CA 1
ATOM 923 C C . THR A 1 122 ? 15.668 -3.510 1.716 1.00 88.56 122 THR A C 1
ATOM 925 O O . THR A 1 122 ? 16.343 -4.152 0.922 1.00 88.56 122 THR A O 1
ATOM 928 N N . PHE A 1 123 ? 14.702 -2.678 1.314 1.00 85.00 123 PHE A N 1
ATOM 929 C CA . PHE A 1 123 ? 14.346 -2.498 -0.100 1.00 85.00 123 PHE A CA 1
ATOM 930 C C . PHE A 1 12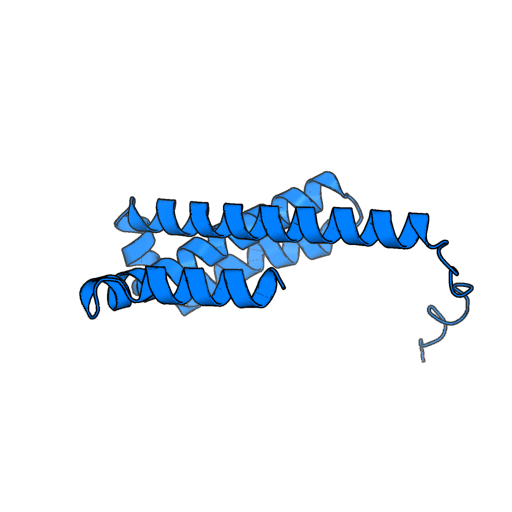3 ? 15.133 -1.390 -0.815 1.00 85.00 123 PHE A C 1
ATOM 932 O O . PHE A 1 123 ? 15.047 -1.290 -2.039 1.00 85.00 123 PHE A O 1
ATOM 939 N N . ALA A 1 124 ? 15.847 -0.536 -0.078 1.00 81.12 124 ALA A N 1
ATOM 940 C CA . ALA A 1 124 ? 16.650 0.545 -0.649 1.00 81.12 124 ALA A CA 1
ATOM 941 C C . ALA A 1 124 ? 18.084 0.130 -1.025 1.00 81.12 124 ALA A C 1
ATOM 943 O O . ALA A 1 124 ? 18.703 0.830 -1.826 1.00 81.12 124 ALA A O 1
ATOM 944 N N . VAL A 1 125 ? 18.604 -0.951 -0.429 1.00 72.62 125 VAL A N 1
ATOM 945 C CA . VAL A 1 125 ? 19.926 -1.542 -0.723 1.00 72.62 125 VAL A CA 1
ATOM 946 C C . VAL A 1 125 ? 19.829 -2.467 -1.930 1.00 72.62 125 VAL A C 1
ATOM 948 O O . VAL A 1 125 ? 20.734 -2.385 -2.789 1.00 72.62 125 VAL A O 1
#

Sequence (125 aa):
MGFSRFAEMPALVLTGEQRATLVRRTYLLVFASVIVTMLGTALAMTQEALLVSAAKHPIITMILAFVPLWMAMRTRDSAPRALGFVFLFNAVMGVVIAPVIYVYSRNQPGIVGQAGLLTLSTFAV